Protein AF-A0A3B8NGM2-F1 (afdb_monomer)

Structure (mmCIF, N/CA/C/O backbone):
data_AF-A0A3B8NGM2-F1
#
_entry.id   AF-A0A3B8NGM2-F1
#
loop_
_atom_site.group_PDB
_atom_site.id
_atom_site.type_symbol
_atom_site.label_atom_id
_atom_site.label_alt_id
_atom_site.label_comp_id
_atom_site.label_asym_id
_atom_site.label_entity_id
_atom_site.label_seq_id
_atom_site.pdbx_PDB_ins_code
_atom_site.Cartn_x
_atom_site.Cartn_y
_atom_site.Cartn_z
_atom_site.occupancy
_atom_site.B_iso_or_equiv
_atom_site.auth_seq_id
_atom_site.auth_comp_id
_atom_site.auth_asym_id
_atom_site.auth_atom_id
_atom_site.pdbx_PDB_model_num
ATOM 1 N N . ILE A 1 1 ? 27.739 4.850 -9.852 1.00 80.50 1 ILE A N 1
ATOM 2 C CA . ILE A 1 1 ? 28.060 4.078 -11.075 1.00 80.50 1 ILE A CA 1
ATOM 3 C C . ILE A 1 1 ? 28.561 5.085 -12.090 1.00 80.50 1 ILE A C 1
ATOM 5 O O . ILE A 1 1 ? 27.851 6.049 -12.341 1.00 80.50 1 ILE A O 1
ATOM 9 N N . GLU A 1 2 ? 29.771 4.900 -12.603 1.00 85.88 2 GLU A N 1
ATOM 10 C CA . GLU A 1 2 ? 30.348 5.742 -13.654 1.00 85.88 2 GLU A CA 1
ATOM 11 C C . GLU A 1 2 ? 30.549 4.872 -14.901 1.00 85.88 2 GLU A C 1
ATOM 13 O O . GLU A 1 2 ? 31.056 3.756 -14.791 1.00 85.88 2 GLU A O 1
ATOM 18 N N . ILE A 1 3 ? 30.081 5.339 -16.064 1.00 87.75 3 ILE A N 1
ATOM 19 C CA . ILE A 1 3 ? 30.159 4.604 -17.335 1.00 87.75 3 ILE A CA 1
ATOM 20 C C . ILE A 1 3 ? 30.929 5.461 -18.333 1.00 87.75 3 ILE A C 1
ATOM 22 O O . ILE A 1 3 ? 30.403 6.435 -18.872 1.00 87.75 3 ILE A O 1
ATOM 26 N N . THR A 1 4 ? 32.176 5.078 -18.590 1.00 92.69 4 THR A N 1
ATOM 27 C CA . THR A 1 4 ? 33.035 5.781 -19.542 1.00 92.69 4 THR A CA 1
ATOM 28 C C . THR A 1 4 ? 32.727 5.338 -20.964 1.00 92.69 4 THR A C 1
ATOM 30 O O . THR A 1 4 ? 32.740 4.150 -21.289 1.00 92.69 4 THR A O 1
ATOM 33 N N . LEU A 1 5 ? 32.461 6.310 -21.831 1.00 92.81 5 LEU A N 1
ATOM 34 C CA . LEU A 1 5 ? 32.153 6.077 -23.235 1.00 92.81 5 LEU A CA 1
ATOM 35 C C . LEU A 1 5 ? 33.406 6.226 -24.104 1.00 92.81 5 LEU A C 1
ATOM 37 O O . LEU A 1 5 ? 34.317 6.994 -23.795 1.00 92.81 5 LEU A O 1
ATOM 41 N N . LYS A 1 6 ? 33.445 5.502 -25.228 1.00 93.00 6 LYS A N 1
ATOM 42 C CA . LYS A 1 6 ? 34.454 5.731 -26.274 1.00 93.00 6 LYS A CA 1
ATOM 43 C C . LYS A 1 6 ? 34.254 7.124 -26.887 1.00 93.00 6 LYS A C 1
ATOM 45 O O . LYS A 1 6 ? 33.122 7.591 -26.962 1.00 93.00 6 LYS A O 1
ATOM 50 N N . ARG A 1 7 ? 35.334 7.753 -27.370 1.00 87.31 7 ARG A N 1
ATOM 51 C CA . ARG A 1 7 ? 35.320 9.140 -27.889 1.00 87.31 7 ARG A CA 1
ATOM 52 C C . ARG A 1 7 ? 34.267 9.394 -28.978 1.00 87.31 7 ARG A C 1
ATOM 54 O O . ARG A 1 7 ? 33.668 10.460 -28.978 1.00 87.31 7 ARG A O 1
ATOM 61 N N . ASP A 1 8 ? 34.000 8.408 -29.835 1.00 90.12 8 ASP A N 1
ATOM 62 C CA . ASP A 1 8 ? 33.045 8.532 -30.951 1.00 90.12 8 ASP A CA 1
ATOM 63 C C . ASP A 1 8 ? 31.628 8.035 -30.613 1.00 90.12 8 ASP A C 1
ATOM 65 O O . ASP A 1 8 ? 30.729 8.037 -31.459 1.00 90.12 8 ASP A O 1
ATOM 69 N N . ALA A 1 9 ? 31.409 7.553 -29.387 1.00 88.75 9 ALA A N 1
ATOM 70 C CA . ALA A 1 9 ? 30.110 7.045 -28.978 1.00 88.75 9 ALA A CA 1
ATOM 71 C C . ALA A 1 9 ? 29.126 8.200 -28.757 1.00 88.75 9 ALA A C 1
ATOM 73 O O . ALA A 1 9 ? 29.457 9.212 -28.144 1.00 88.75 9 ALA A O 1
ATOM 74 N N . ARG A 1 10 ? 27.879 8.019 -29.205 1.00 93.81 10 ARG A N 1
ATOM 75 C CA . ARG A 1 10 ? 26.785 8.969 -28.959 1.00 93.81 10 ARG A CA 1
ATOM 76 C C . ARG A 1 10 ? 26.136 8.661 -27.603 1.00 93.81 10 ARG A C 1
ATOM 78 O O . ARG A 1 10 ? 25.434 7.651 -27.517 1.00 93.81 10 ARG A O 1
ATOM 85 N N . PRO A 1 11 ? 26.294 9.507 -26.566 1.00 91.81 11 PRO A N 1
ATOM 86 C CA . PRO A 1 11 ? 25.865 9.163 -25.208 1.00 91.81 11 PRO A CA 1
ATOM 87 C C . PRO A 1 11 ? 24.373 8.845 -25.088 1.00 91.81 11 PRO A C 1
ATOM 89 O O . PRO A 1 11 ? 24.012 7.863 -24.452 1.00 91.81 11 PRO A O 1
ATOM 92 N N . GLN A 1 12 ? 23.506 9.600 -25.770 1.00 93.25 12 GLN A N 1
ATOM 93 C CA . GLN A 1 12 ? 22.054 9.374 -25.731 1.00 93.25 12 GLN A CA 1
ATOM 94 C C . GLN A 1 12 ? 21.644 7.997 -26.273 1.00 93.25 12 GLN A C 1
ATOM 96 O O . GLN A 1 12 ? 20.740 7.361 -25.738 1.00 93.25 12 GLN A O 1
ATOM 101 N N . VAL A 1 13 ? 22.330 7.506 -27.311 1.00 93.31 13 VAL A N 1
ATOM 102 C CA . VAL A 1 13 ? 22.048 6.178 -27.876 1.00 93.31 13 VAL A CA 1
ATOM 103 C C . VAL A 1 13 ? 22.442 5.092 -26.880 1.00 93.31 13 VAL A C 1
ATOM 105 O O . VAL A 1 13 ? 21.690 4.140 -26.687 1.00 93.31 13 VAL A O 1
ATOM 108 N N . VAL A 1 14 ? 23.590 5.256 -26.218 1.00 92.56 14 VAL A N 1
ATOM 109 C CA . VAL A 1 14 ? 24.070 4.295 -25.218 1.00 92.56 14 VAL A CA 1
ATOM 110 C C . VAL A 1 14 ? 23.164 4.286 -23.988 1.00 92.56 14 VAL A C 1
ATOM 112 O O . VAL A 1 14 ? 22.837 3.213 -23.502 1.00 92.56 14 VAL A O 1
ATOM 115 N N . VAL A 1 15 ? 22.678 5.442 -23.528 1.00 92.88 15 VAL A N 1
ATOM 116 C CA . VAL A 1 15 ? 21.707 5.525 -22.421 1.00 92.88 15 VAL A CA 1
ATOM 117 C C . VAL A 1 15 ? 20.418 4.768 -22.750 1.00 92.88 15 VAL A C 1
ATOM 119 O O . VAL A 1 15 ? 19.990 3.926 -21.966 1.00 92.88 15 VAL A O 1
ATOM 122 N N . ASN A 1 16 ? 19.852 4.968 -23.942 1.00 94.50 16 ASN A N 1
ATOM 123 C CA . ASN A 1 16 ? 18.648 4.241 -24.359 1.00 94.50 16 ASN A CA 1
ATOM 124 C C . ASN A 1 16 ? 18.888 2.725 -24.455 1.00 94.50 16 ASN A C 1
ATOM 126 O O . ASN A 1 16 ? 18.017 1.922 -24.125 1.00 94.50 16 ASN A O 1
ATOM 130 N N . GLN A 1 17 ? 20.079 2.316 -24.902 1.00 93.12 17 GLN A N 1
ATOM 131 C CA . GLN A 1 17 ? 20.469 0.907 -24.908 1.00 93.12 17 GLN A CA 1
ATOM 132 C C . GLN A 1 17 ? 20.610 0.350 -23.489 1.00 93.12 17 GLN A C 1
ATOM 134 O O . GLN A 1 17 ? 20.175 -0.771 -23.248 1.00 93.12 17 GLN A O 1
ATOM 139 N N . LEU A 1 18 ? 21.170 1.118 -22.551 1.00 94.06 18 LEU A N 1
ATOM 140 C CA . LEU A 1 18 ? 21.296 0.716 -21.151 1.00 94.06 18 LEU A CA 1
ATOM 141 C C . LEU A 1 18 ? 19.927 0.534 -20.498 1.00 94.06 18 LEU A C 1
ATOM 143 O O . LEU A 1 18 ? 19.711 -0.485 -19.849 1.00 94.06 18 LEU A O 1
ATOM 147 N N . PHE A 1 19 ? 18.991 1.451 -20.728 1.00 95.38 19 PHE A N 1
ATOM 148 C CA . PHE A 1 19 ? 17.613 1.296 -20.264 1.00 95.38 19 PHE A CA 1
ATOM 149 C C . PHE A 1 19 ? 16.931 0.047 -20.836 1.00 95.38 19 PHE A C 1
ATOM 151 O O . PHE A 1 19 ? 16.224 -0.648 -20.118 1.00 95.38 19 PHE A O 1
ATOM 158 N N . LYS A 1 20 ? 17.192 -0.302 -22.101 1.00 93.62 20 LYS A N 1
ATOM 159 C CA . LYS A 1 20 ? 16.571 -1.471 -22.745 1.00 93.62 20 LYS A CA 1
ATOM 160 C C . LYS A 1 20 ? 17.208 -2.815 -22.376 1.00 93.62 20 LYS A C 1
ATOM 162 O O . LYS A 1 20 ? 16.520 -3.831 -22.350 1.00 93.62 20 LYS A O 1
ATOM 167 N N . LEU A 1 21 ? 18.528 -2.851 -22.206 1.00 94.94 21 LEU A N 1
ATOM 168 C CA . LEU A 1 21 ? 19.307 -4.093 -22.088 1.00 94.94 21 LEU A CA 1
ATOM 169 C C . LEU A 1 21 ? 19.714 -4.421 -20.651 1.00 94.94 21 LEU A C 1
ATOM 171 O O . LEU A 1 21 ? 20.252 -5.498 -20.401 1.00 94.94 21 LEU A O 1
ATOM 175 N N . THR A 1 22 ? 19.500 -3.503 -19.712 1.00 94.75 22 THR A N 1
ATOM 176 C CA . THR A 1 22 ? 19.872 -3.680 -18.306 1.00 94.75 22 THR A CA 1
ATOM 177 C C . THR A 1 22 ? 18.706 -3.315 -17.398 1.00 94.75 22 THR A C 1
ATOM 179 O O . THR A 1 22 ? 17.758 -2.666 -17.823 1.00 94.75 22 THR A O 1
ATOM 182 N N . ALA A 1 23 ? 18.804 -3.661 -16.115 1.00 93.00 23 ALA A N 1
ATOM 183 C CA . ALA A 1 23 ? 17.813 -3.281 -15.107 1.00 93.00 23 ALA A CA 1
ATOM 184 C C . ALA A 1 23 ? 17.873 -1.789 -14.698 1.00 93.00 23 ALA A C 1
ATOM 186 O O . ALA A 1 23 ? 17.353 -1.419 -13.647 1.00 93.00 23 ALA A O 1
ATOM 187 N N . MET A 1 24 ? 18.534 -0.932 -15.484 1.00 93.19 24 MET A N 1
ATOM 188 C CA . MET A 1 24 ? 18.609 0.507 -15.222 1.00 93.19 24 MET A CA 1
ATOM 189 C C . MET A 1 24 ? 17.250 1.197 -15.414 1.00 93.19 24 MET A C 1
ATOM 191 O O . MET A 1 24 ? 16.948 2.144 -14.694 1.00 93.19 24 MET A O 1
ATOM 195 N N . GLU A 1 25 ? 16.421 0.693 -16.331 1.00 94.44 25 GLU A N 1
ATOM 196 C CA . GLU A 1 25 ? 14.995 1.008 -16.407 1.00 94.44 25 GLU A CA 1
ATOM 197 C C . GLU A 1 25 ? 14.216 -0.296 -16.231 1.00 94.44 25 GLU A C 1
ATOM 199 O O . GLU A 1 25 ? 14.436 -1.274 -16.941 1.00 94.44 25 GLU A O 1
ATOM 204 N N . THR A 1 26 ? 13.326 -0.341 -15.243 1.00 94.44 26 THR A N 1
ATOM 205 C CA . THR A 1 26 ? 12.468 -1.505 -15.012 1.00 94.44 26 THR A CA 1
ATOM 206 C C . THR A 1 26 ? 11.048 -1.049 -14.744 1.00 94.44 26 THR A C 1
ATOM 208 O O . THR A 1 26 ? 10.805 -0.060 -14.053 1.00 94.44 26 THR A O 1
ATOM 211 N N . SER A 1 27 ? 10.091 -1.782 -15.303 1.00 94.19 27 SER A N 1
ATOM 212 C CA . SER A 1 27 ? 8.675 -1.586 -15.020 1.00 94.19 27 SER A CA 1
ATOM 213 C C . SER A 1 27 ? 8.281 -2.370 -13.773 1.00 94.19 27 SER A C 1
ATOM 215 O O . SER A 1 27 ? 8.572 -3.565 -13.679 1.00 94.19 27 SER A O 1
ATOM 217 N N . PHE A 1 28 ? 7.545 -1.742 -12.862 1.00 95.62 28 PHE A N 1
ATOM 218 C CA . PHE A 1 28 ? 6.928 -2.438 -11.739 1.00 95.62 28 PHE A CA 1
ATOM 219 C C . PHE A 1 28 ? 5.460 -2.742 -12.056 1.00 95.62 28 PHE A C 1
ATOM 221 O O . PHE A 1 28 ? 4.637 -1.835 -12.181 1.00 95.62 28 PHE A O 1
ATOM 228 N N . GLY A 1 29 ? 5.129 -4.028 -12.196 1.00 93.50 29 GLY A N 1
ATOM 229 C CA . GLY A 1 29 ? 3.753 -4.486 -12.378 1.00 93.50 29 GLY A CA 1
ATOM 230 C C . GLY A 1 29 ? 2.978 -4.405 -11.066 1.00 93.50 29 GLY A C 1
ATOM 231 O O . GLY A 1 29 ? 3.047 -5.320 -10.247 1.00 93.50 29 GLY A O 1
ATOM 232 N N . VAL A 1 30 ? 2.249 -3.310 -10.854 1.00 94.50 30 VAL A N 1
ATOM 233 C CA . VAL A 1 30 ? 1.460 -3.107 -9.633 1.00 94.50 30 VAL A CA 1
ATOM 234 C C . VAL A 1 30 ? 0.283 -4.088 -9.592 1.00 94.50 30 VAL A C 1
ATOM 236 O O . VAL A 1 30 ? -0.590 -4.053 -10.456 1.00 94.50 30 VAL A O 1
ATOM 239 N N . ASN A 1 31 ? 0.212 -4.904 -8.538 1.00 95.38 31 ASN A N 1
ATOM 240 C CA . ASN A 1 31 ? -0.973 -5.690 -8.196 1.00 95.38 31 ASN A CA 1
ATOM 241 C C . ASN A 1 31 ? -1.433 -5.348 -6.771 1.00 95.38 31 ASN A C 1
ATOM 243 O O . ASN A 1 31 ? -0.877 -5.845 -5.793 1.00 95.38 31 ASN A O 1
ATOM 247 N N . MET A 1 32 ? -2.444 -4.484 -6.657 1.00 96.44 32 MET A N 1
ATOM 248 C CA . MET A 1 32 ? -3.024 -4.063 -5.374 1.00 96.44 32 MET A CA 1
ATOM 249 C C . MET A 1 32 ? -4.011 -5.110 -4.839 1.00 96.44 32 MET A C 1
ATOM 251 O O . MET A 1 32 ? -5.207 -4.859 -4.730 1.00 96.44 32 MET A O 1
ATOM 255 N N . LEU A 1 33 ? -3.517 -6.307 -4.527 1.00 96.62 33 LEU A N 1
ATOM 256 C CA . LEU A 1 33 ? -4.306 -7.386 -3.936 1.00 96.62 33 LEU A CA 1
ATOM 257 C C . LEU A 1 33 ? -4.137 -7.391 -2.413 1.00 96.62 33 LEU A C 1
ATOM 259 O O . LEU A 1 33 ? -3.020 -7.497 -1.911 1.00 96.62 33 LEU A O 1
ATOM 263 N N . ALA A 1 34 ? -5.243 -7.317 -1.675 1.00 96.50 34 ALA A N 1
ATOM 264 C CA . ALA A 1 34 ? -5.237 -7.357 -0.215 1.00 96.50 34 ALA A CA 1
ATOM 265 C C . ALA A 1 34 ? -6.448 -8.123 0.334 1.00 96.50 34 ALA A C 1
ATOM 267 O O . ALA A 1 34 ? -7.401 -8.416 -0.387 1.00 96.50 34 ALA A O 1
ATOM 268 N N . ILE A 1 35 ? -6.416 -8.461 1.625 1.00 96.00 35 ILE A N 1
ATOM 269 C CA . ILE A 1 35 ? -7.576 -9.029 2.317 1.00 96.00 35 ILE A CA 1
ATOM 270 C C . ILE A 1 35 ? -8.445 -7.878 2.816 1.00 96.00 35 ILE A C 1
ATOM 272 O O . ILE A 1 35 ? -8.014 -7.090 3.654 1.00 96.00 35 ILE A O 1
ATOM 276 N N . HIS A 1 36 ? -9.683 -7.823 2.344 1.00 94.88 36 HIS A N 1
ATOM 277 C CA . HIS A 1 36 ? -10.710 -6.914 2.831 1.00 94.88 36 HIS A CA 1
ATOM 278 C C . HIS A 1 36 ? -11.917 -7.755 3.260 1.00 94.88 36 HIS A C 1
ATOM 280 O O . HIS A 1 36 ? -12.309 -8.680 2.553 1.00 94.88 36 HIS A O 1
ATOM 286 N N . GLU A 1 37 ? -12.432 -7.521 4.470 1.00 93.19 37 GLU A N 1
ATOM 287 C CA . GLU A 1 37 ? -13.550 -8.291 5.045 1.00 93.19 37 GLU A CA 1
ATOM 288 C C . GLU A 1 37 ? -13.364 -9.823 4.991 1.00 93.19 37 GLU A C 1
ATOM 290 O O . GLU A 1 37 ? -14.279 -10.589 4.688 1.00 93.19 37 GLU A O 1
ATOM 295 N N . ARG A 1 38 ? -12.148 -10.295 5.304 1.00 95.19 38 ARG A N 1
ATOM 296 C CA . ARG A 1 38 ? -11.766 -11.726 5.295 1.00 95.19 38 ARG A CA 1
ATOM 297 C C . ARG A 1 38 ? -11.805 -12.390 3.912 1.00 95.19 38 ARG A C 1
ATOM 299 O O . ARG A 1 38 ? -11.811 -13.618 3.833 1.00 95.19 38 ARG A O 1
ATOM 306 N N . ARG A 1 39 ? -11.798 -11.617 2.825 1.00 95.69 39 ARG A N 1
ATOM 307 C CA . ARG A 1 39 ? -11.714 -12.135 1.454 1.00 95.69 39 ARG A CA 1
ATOM 308 C C . ARG A 1 39 ? -10.612 -11.426 0.664 1.00 95.69 39 ARG A C 1
ATOM 310 O O . ARG A 1 39 ? -10.382 -10.238 0.885 1.00 95.69 39 ARG A O 1
ATOM 317 N N . PRO A 1 40 ? -9.911 -12.123 -0.245 1.00 97.06 40 PRO A N 1
ATOM 318 C CA . PRO A 1 40 ? -8.968 -11.475 -1.144 1.00 97.06 40 PRO A CA 1
ATOM 319 C C . PRO A 1 40 ? -9.736 -10.584 -2.125 1.00 97.06 40 PRO A C 1
ATOM 321 O O . PRO A 1 40 ? -10.682 -11.033 -2.773 1.00 97.06 40 PRO A O 1
ATOM 324 N N . LYS A 1 41 ? -9.331 -9.322 -2.231 1.00 96.06 41 LYS A N 1
ATOM 325 C CA . LYS A 1 41 ? -9.916 -8.334 -3.135 1.00 96.06 41 LYS A CA 1
ATOM 326 C C . LYS A 1 41 ? -8.799 -7.533 -3.790 1.00 96.06 41 LYS A C 1
ATOM 328 O O . LYS A 1 41 ? -7.855 -7.108 -3.124 1.00 96.06 41 LYS A O 1
ATOM 333 N N . GLN A 1 42 ? -8.905 -7.336 -5.099 1.00 96.81 42 GLN A N 1
ATOM 334 C CA . GLN A 1 42 ? -8.082 -6.355 -5.791 1.00 96.81 42 GLN A CA 1
ATOM 335 C C . GLN A 1 42 ? -8.684 -4.975 -5.523 1.00 96.81 42 GLN A C 1
ATOM 337 O O . GLN A 1 42 ? -9.860 -4.746 -5.800 1.00 96.81 42 GLN A O 1
ATOM 342 N N . LEU A 1 43 ? -7.901 -4.096 -4.914 1.00 96.38 43 LEU A N 1
ATOM 343 C CA . LEU A 1 43 ? -8.330 -2.776 -4.474 1.00 96.38 43 LEU A CA 1
AT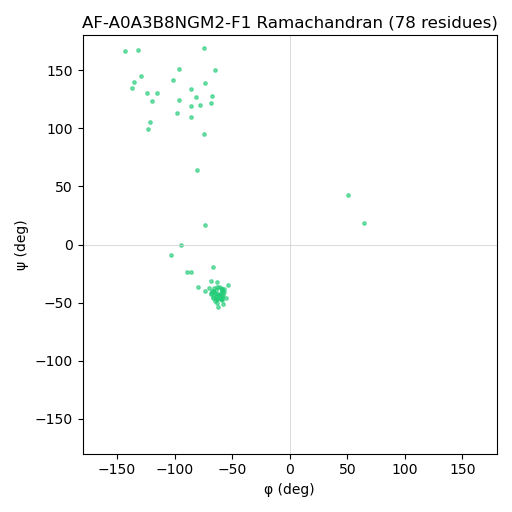OM 344 C C . LEU A 1 43 ? -7.845 -1.722 -5.462 1.00 96.38 43 LEU A C 1
ATOM 346 O O . LEU A 1 43 ? -6.720 -1.797 -5.953 1.00 96.38 43 LEU A O 1
ATOM 350 N N . SER A 1 44 ? -8.677 -0.717 -5.725 1.00 96.69 44 SER A N 1
ATOM 351 C CA . SER A 1 44 ? -8.185 0.552 -6.253 1.00 96.69 44 SER A CA 1
ATOM 352 C C . SER A 1 44 ? -7.490 1.354 -5.142 1.00 96.69 44 SER A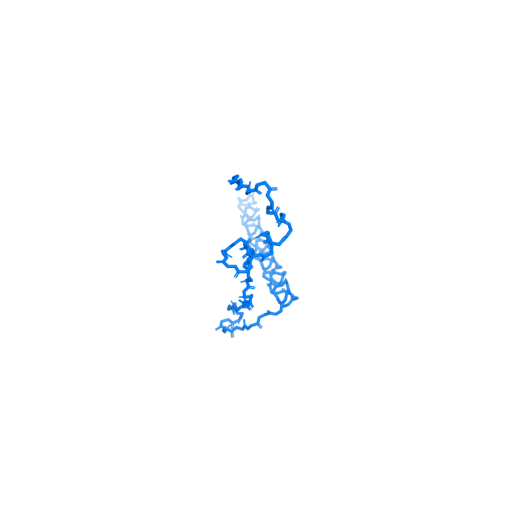 C 1
ATOM 354 O O . SER A 1 44 ? -7.593 1.028 -3.957 1.00 96.69 44 SER A O 1
ATOM 356 N N . ILE A 1 45 ? -6.798 2.438 -5.508 1.00 96.69 45 ILE A N 1
ATOM 357 C CA . ILE A 1 45 ? -6.188 3.345 -4.520 1.00 96.69 45 ILE A CA 1
ATOM 358 C C . ILE A 1 45 ? -7.257 3.918 -3.578 1.00 96.69 45 ILE A C 1
ATOM 360 O O . ILE A 1 45 ? -7.021 4.006 -2.377 1.00 96.69 45 ILE A O 1
ATOM 364 N N . LEU A 1 46 ? -8.433 4.269 -4.108 1.00 97.25 46 LEU A N 1
ATOM 365 C CA . LEU A 1 46 ? -9.538 4.798 -3.308 1.00 97.25 46 LEU A CA 1
ATOM 366 C C . LEU A 1 46 ? -10.055 3.748 -2.321 1.00 97.25 46 LEU A C 1
ATOM 368 O O . LEU A 1 46 ? -10.100 4.028 -1.128 1.00 97.25 46 LEU A O 1
ATOM 372 N N . ASP A 1 47 ? -10.314 2.519 -2.782 1.00 96.25 47 ASP A N 1
ATOM 373 C CA . ASP A 1 47 ? -10.785 1.440 -1.900 1.00 96.25 47 ASP A CA 1
ATOM 374 C C . ASP A 1 47 ? -9.798 1.160 -0.755 1.00 96.25 47 ASP A C 1
ATOM 376 O O . ASP A 1 47 ? -10.198 0.900 0.380 1.00 96.25 47 ASP A O 1
ATOM 380 N N . ALA A 1 48 ? -8.493 1.205 -1.045 1.00 97.00 48 ALA A N 1
ATOM 381 C CA . ALA A 1 48 ? -7.455 0.994 -0.042 1.00 97.00 48 ALA A CA 1
ATOM 382 C C . ALA A 1 48 ? -7.434 2.112 1.015 1.00 97.00 48 ALA A C 1
ATOM 384 O O . ALA A 1 48 ? -7.274 1.834 2.207 1.00 97.00 48 ALA A O 1
ATOM 385 N N . LEU A 1 49 ? -7.609 3.368 0.592 1.00 97.94 49 LEU A N 1
ATOM 386 C CA . LEU A 1 49 ? -7.681 4.516 1.496 1.00 97.94 49 LEU A CA 1
ATOM 387 C C . LEU A 1 49 ? -8.951 4.484 2.349 1.00 97.94 49 LEU A C 1
ATOM 389 O O . LEU A 1 49 ? -8.871 4.710 3.557 1.00 97.94 49 LEU A O 1
ATOM 393 N N . ASP A 1 50 ? -10.093 4.148 1.754 1.00 97.50 50 ASP A N 1
ATOM 394 C CA . ASP A 1 50 ? -11.366 4.052 2.467 1.00 97.50 50 ASP A CA 1
ATOM 395 C C . ASP A 1 50 ? -11.322 2.949 3.528 1.00 97.50 50 ASP A C 1
ATOM 397 O O . ASP A 1 50 ? -11.629 3.208 4.695 1.00 97.50 50 ASP A O 1
ATOM 401 N N . ALA A 1 51 ? -10.818 1.760 3.175 1.00 96.81 51 ALA A N 1
ATOM 402 C CA . ALA A 1 51 ? -10.625 0.664 4.126 1.00 96.81 51 ALA A CA 1
ATOM 403 C C . ALA A 1 51 ? -9.693 1.058 5.287 1.00 96.81 51 ALA A C 1
ATOM 405 O O . ALA A 1 51 ? -9.918 0.687 6.443 1.00 96.81 51 ALA A O 1
ATOM 406 N N . PHE A 1 52 ? -8.646 1.840 5.006 1.00 97.31 52 PHE A N 1
ATOM 407 C CA . PHE A 1 52 ? -7.755 2.353 6.042 1.00 97.31 52 PHE A CA 1
ATOM 408 C C . PHE A 1 52 ? -8.461 3.354 6.969 1.00 97.31 52 PHE A C 1
ATOM 410 O O . PHE A 1 52 ? -8.329 3.264 8.193 1.00 97.31 52 PHE A O 1
ATOM 417 N N . ILE A 1 53 ? -9.221 4.300 6.414 1.00 98.19 53 ILE A N 1
ATOM 418 C CA . ILE A 1 53 ? -9.943 5.318 7.189 1.00 98.19 53 ILE A CA 1
ATOM 419 C C . ILE A 1 53 ? -11.017 4.672 8.069 1.00 98.19 53 ILE A C 1
ATOM 421 O O . ILE A 1 53 ? -11.136 5.028 9.245 1.00 98.19 53 ILE A O 1
ATOM 425 N N . GLU A 1 54 ? -11.765 3.708 7.536 1.00 97.44 54 GLU A N 1
ATOM 426 C CA . GLU A 1 54 ? -12.764 2.943 8.283 1.00 97.44 54 GLU A CA 1
ATOM 427 C C . GLU A 1 54 ? -12.128 2.22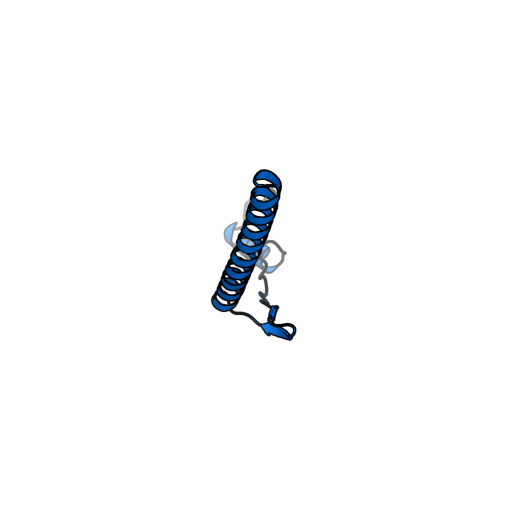7 9.480 1.00 97.44 54 GLU A C 1
ATOM 429 O O . GLU A 1 54 ? -12.537 2.438 10.625 1.00 97.44 54 GLU A O 1
ATOM 434 N N . HIS A 1 55 ? -11.037 1.492 9.248 1.00 97.31 55 HIS A N 1
ATOM 435 C CA . HIS A 1 55 ? -10.308 0.827 10.324 1.00 97.31 55 HIS A CA 1
ATOM 436 C C . HIS A 1 55 ? -9.829 1.815 11.400 1.00 97.31 55 HIS A C 1
ATOM 438 O O . HIS A 1 55 ? -9.910 1.547 12.602 1.00 97.31 55 HIS A O 1
ATOM 444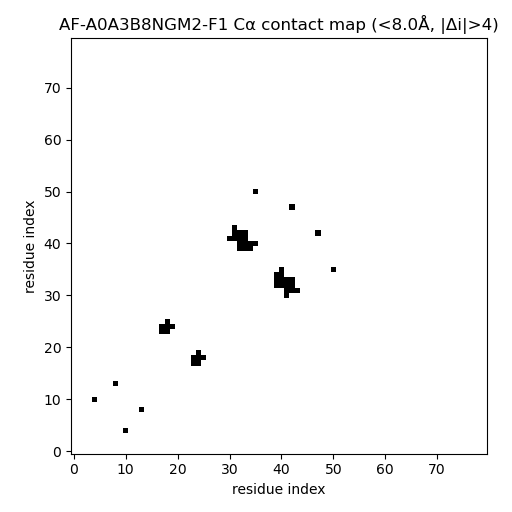 N N . ARG A 1 56 ? -9.347 2.994 10.993 1.00 98.12 56 ARG A N 1
ATOM 445 C CA . ARG A 1 56 ? -8.905 4.035 11.929 1.00 98.12 56 ARG A CA 1
ATOM 446 C C . ARG A 1 56 ? -10.052 4.565 12.784 1.00 98.12 56 ARG A C 1
ATOM 448 O O . ARG A 1 56 ? -9.834 4.787 13.976 1.00 98.12 56 ARG A O 1
ATOM 455 N N . ARG A 1 57 ? -11.251 4.748 12.225 1.00 98.31 57 ARG A N 1
ATOM 456 C CA . ARG A 1 57 ? -12.439 5.155 12.999 1.00 98.31 57 ARG A CA 1
ATOM 457 C C . ARG A 1 57 ? -12.762 4.127 14.079 1.00 98.31 57 ARG A C 1
ATOM 459 O O . ARG A 1 57 ? -12.890 4.502 15.245 1.00 98.31 57 ARG A O 1
ATOM 466 N N . ASP A 1 58 ? -12.775 2.848 13.722 1.00 98.00 58 ASP A N 1
ATOM 467 C CA . ASP A 1 58 ? -13.024 1.753 14.662 1.00 98.00 58 ASP A CA 1
ATOM 468 C C . ASP A 1 58 ? -12.009 1.712 15.804 1.00 98.00 58 ASP A C 1
ATOM 470 O O . ASP A 1 58 ? -12.377 1.590 16.976 1.00 98.00 58 ASP A O 1
ATOM 474 N N . VAL A 1 59 ? -10.721 1.848 15.481 1.00 98.44 59 VAL A N 1
ATOM 475 C CA . VAL A 1 59 ? -9.645 1.882 16.479 1.00 98.44 59 VAL A CA 1
ATOM 476 C C . VAL A 1 59 ? -9.850 3.030 17.465 1.00 98.44 59 VAL A C 1
ATOM 478 O O . VAL A 1 59 ? -9.715 2.831 18.675 1.00 98.44 59 VAL A O 1
ATOM 481 N N . ILE A 1 60 ? -10.197 4.222 16.972 1.00 98.50 60 ILE A N 1
ATOM 482 C CA . ILE A 1 60 ? -10.434 5.386 17.830 1.00 98.50 60 ILE A CA 1
ATOM 483 C C . ILE A 1 60 ? -11.639 5.153 18.740 1.00 98.50 60 ILE A C 1
ATOM 485 O O . ILE A 1 60 ? -11.513 5.360 19.943 1.00 98.50 60 ILE A O 1
ATOM 489 N N . ILE A 1 61 ? -12.762 4.660 18.213 1.00 98.50 61 ILE A N 1
ATOM 490 C CA . ILE A 1 61 ? -13.966 4.383 19.013 1.00 98.50 61 ILE A CA 1
ATOM 491 C C . ILE A 1 61 ? -13.661 3.370 20.121 1.00 98.50 61 ILE A C 1
ATOM 493 O O . ILE A 1 61 ? -13.990 3.607 21.285 1.00 98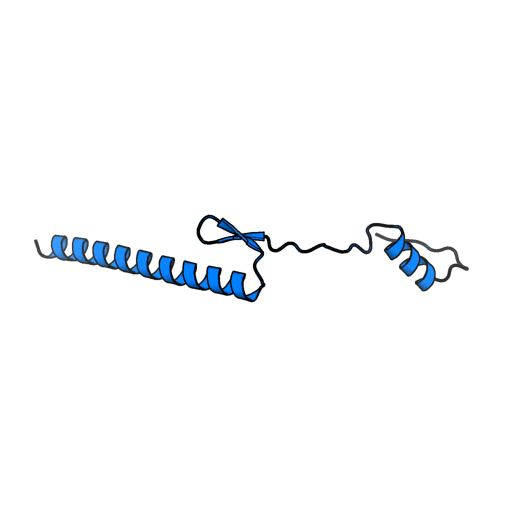.50 61 ILE A O 1
ATOM 497 N N . ARG A 1 62 ? -12.990 2.260 19.788 1.00 98.38 62 ARG A N 1
ATOM 498 C CA . ARG A 1 62 ? -12.616 1.223 20.765 1.00 98.38 62 ARG A CA 1
ATOM 499 C C . ARG A 1 62 ? -11.700 1.777 21.850 1.00 98.38 62 ARG A C 1
ATOM 501 O O . ARG A 1 62 ? -11.926 1.513 23.028 1.00 98.38 62 ARG A O 1
ATOM 508 N N . ARG A 1 63 ? -10.699 2.576 21.464 1.00 98.38 63 ARG A N 1
ATOM 509 C CA . ARG A 1 63 ? -9.779 3.211 22.413 1.00 98.38 63 ARG A CA 1
ATOM 510 C C . ARG A 1 63 ? -10.512 4.176 23.337 1.00 98.38 63 ARG A C 1
ATOM 512 O O . ARG A 1 63 ? -10.294 4.126 24.541 1.00 98.38 63 ARG A O 1
ATOM 519 N N . THR A 1 64 ? -11.374 5.031 22.795 1.00 98.38 64 THR A N 1
ATOM 520 C CA . THR A 1 64 ? -12.129 6.003 23.593 1.00 98.38 64 THR A CA 1
ATOM 521 C C . THR A 1 64 ? -13.062 5.302 24.574 1.00 98.38 64 THR A C 1
ATOM 523 O O . THR A 1 64 ? -13.076 5.670 25.742 1.00 98.38 64 THR A O 1
ATOM 526 N N . ARG A 1 65 ? -13.767 4.243 24.151 1.00 98.25 65 ARG A N 1
ATOM 527 C CA . ARG A 1 65 ? -14.624 3.450 25.046 1.00 98.25 65 ARG A CA 1
ATOM 528 C C . ARG A 1 65 ? -13.830 2.790 26.175 1.00 98.25 65 ARG A C 1
ATOM 530 O O . ARG A 1 65 ? -14.258 2.831 27.319 1.00 98.25 65 ARG A O 1
ATOM 537 N N . TYR A 1 66 ? -12.663 2.226 25.865 1.00 98.25 66 TYR A N 1
ATOM 538 C CA . TYR A 1 66 ? -11.778 1.654 26.880 1.00 98.25 66 TYR A CA 1
ATOM 539 C C . TYR A 1 66 ? -11.300 2.703 27.897 1.00 98.25 66 TYR A C 1
ATOM 541 O O . TYR A 1 66 ? -11.294 2.447 29.098 1.00 98.25 66 TYR A O 1
ATOM 549 N N . LEU A 1 67 ? -10.908 3.889 27.422 1.00 98.25 67 LEU A N 1
ATOM 550 C CA . LEU A 1 67 ? -10.472 4.977 28.298 1.00 98.25 67 LEU A 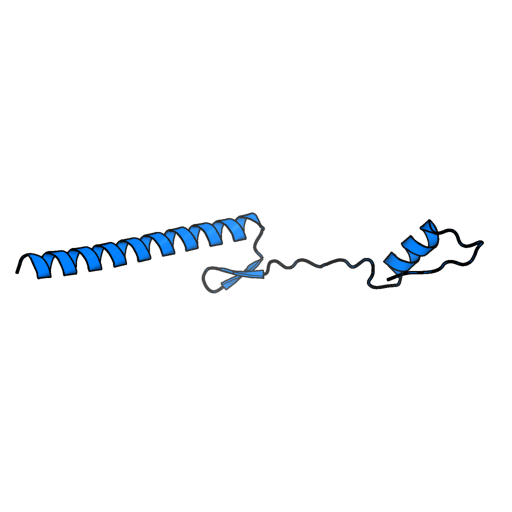CA 1
ATOM 551 C C . LEU A 1 67 ? -11.610 5.501 29.176 1.00 98.25 67 LEU A C 1
ATOM 553 O O . LEU A 1 67 ? -11.353 5.816 30.334 1.00 98.25 67 LEU A O 1
ATOM 557 N N . LEU A 1 68 ? -12.832 5.569 28.639 1.00 98.00 68 LEU A N 1
ATOM 558 C CA . LEU A 1 68 ? -14.021 5.960 29.393 1.00 98.00 68 LEU A CA 1
ATOM 559 C C . LEU A 1 68 ? -14.295 4.975 30.532 1.00 98.00 68 LEU A C 1
ATOM 561 O O . LEU A 1 68 ? -14.300 5.402 31.679 1.00 98.00 68 LEU A O 1
ATOM 565 N N . GLN A 1 69 ? -14.385 3.673 30.236 1.00 97.44 69 GLN A N 1
ATOM 566 C CA . GLN A 1 69 ? -14.610 2.645 31.261 1.00 97.44 69 GLN A CA 1
ATOM 567 C C . GLN A 1 69 ? -13.555 2.722 32.370 1.00 97.44 69 GLN A C 1
ATOM 569 O O . GLN A 1 69 ? -13.874 2.753 33.549 1.00 97.44 69 GLN A O 1
ATOM 574 N N . LYS A 1 70 ? -12.276 2.843 31.998 1.00 97.12 70 LYS A N 1
ATOM 575 C CA . LYS A 1 70 ? -11.188 2.949 32.976 1.00 97.12 70 LYS A CA 1
ATOM 576 C C . LYS A 1 70 ? -11.287 4.213 33.842 1.00 97.12 70 LYS A C 1
ATOM 578 O O . LYS A 1 70 ? -10.819 4.213 34.981 1.00 97.12 70 LYS A O 1
ATOM 583 N N . ALA A 1 71 ? -11.803 5.309 33.289 1.00 96.81 71 ALA A N 1
ATOM 584 C CA . ALA A 1 71 ? -12.014 6.545 34.033 1.00 96.81 71 ALA A CA 1
ATOM 585 C C . ALA A 1 71 ? -13.201 6.420 34.999 1.00 96.81 71 ALA A C 1
ATOM 587 O O . ALA A 1 71 ? -13.079 6.872 36.133 1.00 96.81 71 ALA A O 1
ATOM 588 N N . GLU A 1 72 ? -14.288 5.7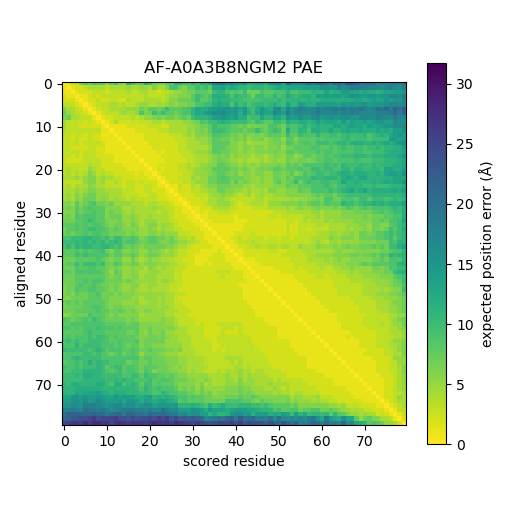72 34.575 1.00 96.06 72 GLU A N 1
ATOM 589 C CA . GLU A 1 72 ? -15.463 5.466 35.401 1.00 96.06 72 GLU A CA 1
ATOM 590 C C . GLU A 1 72 ? -15.096 4.530 36.560 1.00 96.06 72 GLU A C 1
ATOM 592 O O . GLU A 1 72 ? -15.315 4.894 37.711 1.00 96.06 72 GLU A O 1
ATOM 597 N N . ASP A 1 73 ? -14.403 3.417 36.289 1.00 95.56 73 ASP A N 1
ATOM 598 C CA . ASP A 1 73 ? -13.925 2.488 37.326 1.00 95.56 73 ASP A CA 1
ATOM 599 C C . ASP A 1 73 ? -13.035 3.210 38.355 1.00 95.56 73 ASP A C 1
ATOM 601 O O . ASP A 1 73 ? -13.056 2.930 39.553 1.00 95.56 73 ASP A O 1
ATOM 605 N N . ARG A 1 74 ? -12.202 4.158 37.900 1.00 92.81 74 ARG A N 1
ATOM 606 C CA . ARG A 1 74 ? -11.354 4.958 38.794 1.00 92.81 74 ARG A CA 1
ATOM 607 C C . ARG A 1 74 ? -12.169 5.947 39.627 1.00 92.81 74 ARG A C 1
ATOM 609 O O . ARG A 1 74 ? -11.787 6.188 40.767 1.00 92.81 74 ARG A O 1
ATOM 616 N N . ALA A 1 75 ? -13.213 6.543 39.056 1.00 93.56 75 ALA A N 1
ATOM 617 C CA . ALA A 1 75 ? -14.093 7.466 39.763 1.00 93.56 75 ALA A CA 1
ATOM 618 C C . ALA A 1 75 ? -14.890 6.735 40.850 1.00 93.56 75 ALA A C 1
ATOM 620 O O . ALA A 1 75 ? -14.877 7.175 41.992 1.00 93.56 75 ALA A O 1
ATOM 621 N N . GLU A 1 76 ? -15.463 5.573 40.532 1.00 92.56 76 GLU A N 1
ATOM 622 C CA . GLU A 1 76 ? -16.190 4.737 41.495 1.00 92.56 76 GLU A CA 1
ATOM 623 C C . GLU A 1 76 ? -15.300 4.340 42.687 1.00 92.56 76 GLU A C 1
ATOM 625 O O . GLU A 1 76 ? -15.692 4.491 43.840 1.00 92.56 76 GLU A O 1
ATOM 630 N N . ASN A 1 77 ? -14.048 3.946 42.428 1.00 85.19 77 ASN A N 1
ATOM 631 C CA . ASN A 1 77 ? -13.069 3.646 43.482 1.00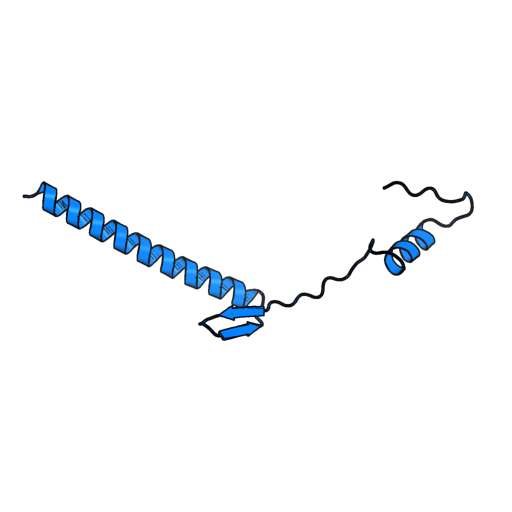 85.19 77 ASN A CA 1
ATOM 632 C C . ASN A 1 77 ? -12.631 4.864 44.323 1.00 85.19 77 ASN A C 1
ATOM 634 O O . ASN A 1 77 ? -12.025 4.674 45.372 1.00 85.19 77 ASN A O 1
ATOM 638 N N . LEU A 1 78 ? -12.824 6.096 43.842 1.00 84.06 78 LEU A N 1
ATOM 639 C CA . LEU A 1 78 ? -12.501 7.325 44.583 1.00 84.06 78 LEU A CA 1
ATOM 640 C C . LEU A 1 78 ? -13.677 7.816 45.436 1.00 84.06 78 LEU A C 1
ATOM 642 O O . LEU A 1 78 ? -13.455 8.576 46.377 1.00 84.06 78 LEU A O 1
ATOM 646 N N . GLU A 1 79 ? -14.904 7.444 45.070 1.00 68.75 79 GLU A N 1
ATOM 647 C CA . GLU A 1 79 ? -16.132 7.808 45.784 1.00 68.75 79 GLU A CA 1
ATOM 648 C C . GLU A 1 79 ? -16.467 6.844 46.939 1.00 68.75 79 GLU A C 1
ATOM 650 O O . GLU A 1 79 ? -17.156 7.255 47.875 1.00 68.75 79 GLU A O 1
ATOM 655 N N . ALA A 1 80 ? -15.979 5.598 46.883 1.00 62.97 80 ALA A N 1
ATOM 656 C CA . ALA A 1 80 ? -16.099 4.577 47.933 1.00 62.97 80 ALA A CA 1
ATOM 657 C C . ALA A 1 80 ? -15.036 4.717 49.039 1.00 62.97 80 ALA A C 1
ATOM 659 O O . ALA A 1 80 ? -15.394 4.488 50.219 1.00 62.97 80 ALA A O 1
#

Sequence (80 aa):
IEITLKRDARPQVVVNQLFKLTAMETSFGVNMLAIHERRPKQLSILDALDAFIEHRRDVIIRRTRYLLQKAEDRAENLEA

Foldseek 3Di:
DDDDDDPPDDVVVVVVVCCVVHV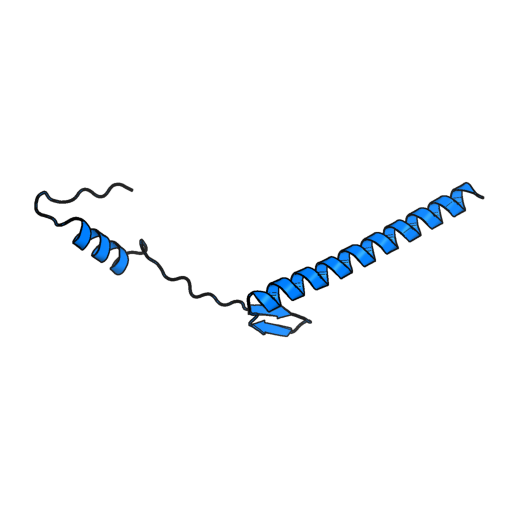PPDDDDDFQWDQDPNDIDGDDPVRVVVSVVVVVVVVVVVVVVVVVVVVVVVVVVVVD

Solvent-accessible surface area (backbone atoms only — not comparable to full-atom values): 5048 Å² total; per-residue (Å²): 140,85,86,88,74,61,94,88,58,60,65,72,61,52,50,55,47,42,36,73,76,40,85,81,46,74,87,81,86,85,74,56,68,45,76,54,96,91,37,83,40,79,46,53,76,64,56,52,50,50,56,49,52,53,52,50,51,53,53,50,53,54,51,50,53,52,52,47,53,56,49,49,57,51,48,56,68,71,75,108

Mean predicted aligned error: 6.32 Å

Radius of gyration: 28.25 Å; Cα contacts (8 Å, |Δi|>4): 25; chains: 1; bounding box: 52×22×79 Å

Secondary structure (DSSP, 8-state):
---PPPTT--HHHHHHHHHHHSTTS-------EEEETTEEEEPPHHHHHHHHHHHHHHHHHHHHHHHHHHHHHHHHHHH-

pLDDT: mean 94.04, std 5.74, range [62.97, 98.5]